Protein AF-A0A420B6L6-F1 (afdb_monomer_lite)

Foldseek 3Di:
DDDDPPPPPPPCDPCNQQVDADDDDDDPPDDDDDDPVVVVVLVVCCVPPVVVPHDSVSSVVSVVVVCCVVCVVVVVVV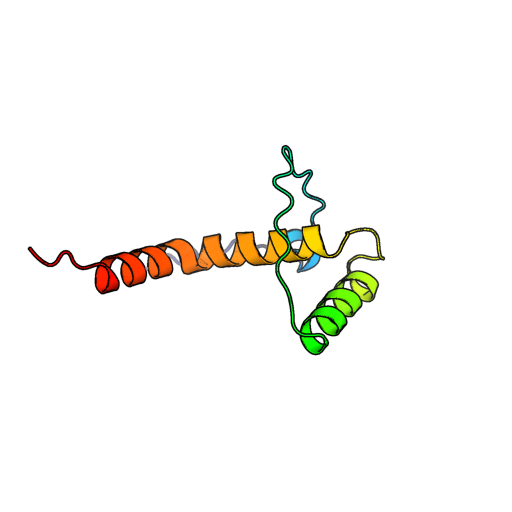VCVVPPDPD

Secondary structure (DSSP, 8-state):
-------------HHHHH-------S---------HHHHHHHHHHHHHHSTT-S-HHHHHHHHHHHHHHHHHHHHHHHHHHHT----

InterPro domains:
  IPR021823 Protein of unknown function DUF3408 [PF11888] (2-81)

Sequence (87 aa):
MEKNNRKQMAKRSYGSQFLKKQTIERRSDKAIYVREEYHERLSRILNIIGNGNIPLYAYLDNILKHHFELFGEDIIKDYDKMNKPLF

Organism: Sphingobacterium detergens (NCBI:txid1145106)

Structure (mmCIF, N/CA/C/O backbone):
data_AF-A0A420B6L6-F1
#
_entry.id   AF-A0A420B6L6-F1
#
loop_
_atom_site.group_PDB
_atom_site.id
_atom_site.type_symbol
_atom_site.label_atom_id
_atom_site.label_alt_id
_atom_site.label_comp_id
_atom_site.label_asym_id
_atom_site.label_entity_id
_atom_site.label_seq_id
_atom_site.pdbx_PDB_ins_code
_atom_site.Cartn_x
_atom_site.Cartn_y
_atom_site.Cartn_z
_atom_site.occupancy
_atom_site.B_iso_or_equiv
_atom_site.auth_seq_id
_atom_site.auth_comp_id
_atom_site.auth_asym_id
_atom_site.auth_atom_id
_atom_site.pdbx_PDB_model_num
ATOM 1 N N . MET A 1 1 ? -22.011 -35.705 4.754 1.00 37.19 1 MET A N 1
ATOM 2 C CA . MET A 1 1 ? -21.471 -35.706 3.376 1.00 37.19 1 MET A CA 1
ATOM 3 C C . MET A 1 1 ? -20.758 -34.387 3.153 1.00 37.19 1 MET A C 1
ATOM 5 O O . MET A 1 1 ? -21.389 -33.373 2.895 1.00 37.19 1 MET A O 1
ATOM 9 N N . GLU A 1 2 ? -19.449 -34.403 3.359 1.00 41.75 2 GLU A N 1
ATOM 10 C CA . GLU A 1 2 ? -18.569 -33.240 3.312 1.00 41.75 2 GLU A CA 1
ATOM 11 C C . GLU A 1 2 ? -18.175 -32.981 1.852 1.00 41.75 2 GLU A C 1
ATOM 13 O O . GLU A 1 2 ? -17.356 -33.696 1.274 1.00 41.75 2 GLU A O 1
ATOM 18 N N . LYS A 1 3 ? -18.828 -32.015 1.196 1.00 41.62 3 LYS A N 1
ATOM 19 C CA . LYS A 1 3 ? -18.491 -31.638 -0.181 1.00 41.62 3 LYS A CA 1
ATOM 20 C C . LYS A 1 3 ? -17.555 -30.436 -0.173 1.00 41.62 3 LYS A C 1
ATOM 22 O O . LYS A 1 3 ? -17.969 -29.283 -0.137 1.00 41.62 3 LYS A O 1
ATOM 27 N N . ASN A 1 4 ? -16.271 -30.783 -0.212 1.00 48.34 4 ASN A N 1
ATOM 28 C CA . ASN A 1 4 ? -15.133 -29.984 -0.649 1.00 48.34 4 ASN A CA 1
ATOM 29 C C . ASN A 1 4 ? -15.494 -28.932 -1.713 1.00 48.34 4 ASN A C 1
ATOM 31 O O . ASN A 1 4 ? -15.600 -29.261 -2.892 1.00 48.34 4 ASN A O 1
ATOM 35 N N . ASN A 1 5 ? -15.549 -27.660 -1.311 1.00 49.06 5 ASN A N 1
ATOM 36 C CA . ASN A 1 5 ? -15.606 -26.512 -2.223 1.00 49.06 5 ASN A CA 1
ATOM 37 C C . ASN A 1 5 ? -14.270 -25.740 -2.281 1.00 49.06 5 ASN A C 1
ATOM 39 O O . ASN A 1 5 ? -14.234 -24.531 -2.474 1.00 49.06 5 ASN A O 1
ATOM 43 N N . ARG A 1 6 ? -13.131 -26.440 -2.156 1.00 46.78 6 ARG A N 1
ATOM 44 C CA . ARG A 1 6 ? -11.782 -25.874 -2.387 1.00 46.78 6 ARG A CA 1
ATOM 45 C C . ARG A 1 6 ? -11.292 -26.108 -3.820 1.00 46.78 6 ARG A C 1
ATOM 47 O O . ARG A 1 6 ? -10.168 -26.554 -4.034 1.00 46.78 6 ARG A O 1
ATOM 54 N N . LYS A 1 7 ? -12.133 -25.859 -4.824 1.00 46.25 7 LYS A N 1
ATOM 55 C CA . LYS A 1 7 ? -11.743 -25.969 -6.241 1.00 46.25 7 LYS A CA 1
ATOM 56 C C . LYS 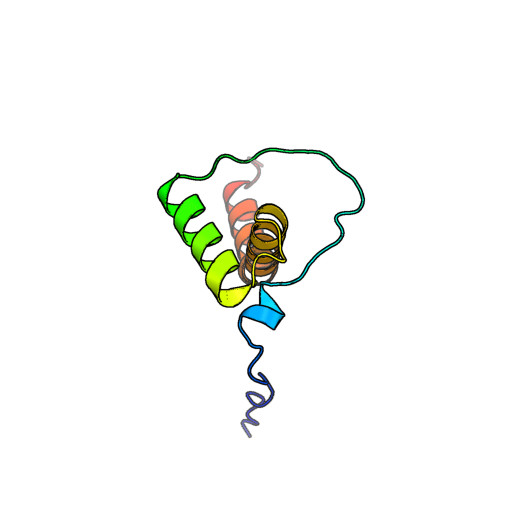A 1 7 ? -12.270 -24.795 -7.060 1.00 46.25 7 LYS A C 1
ATOM 58 O O . LYS A 1 7 ? -13.113 -24.991 -7.922 1.00 46.25 7 LYS A O 1
ATOM 63 N N . GLN A 1 8 ? -11.743 -23.593 -6.801 1.00 48.69 8 GLN A N 1
ATOM 64 C CA . GLN A 1 8 ? -11.523 -22.568 -7.840 1.00 48.69 8 GLN A CA 1
ATOM 65 C C . GLN A 1 8 ? -10.724 -21.339 -7.353 1.00 48.69 8 GLN A C 1
ATOM 67 O O . GLN A 1 8 ? -10.972 -20.215 -7.772 1.00 48.69 8 GLN A O 1
ATOM 72 N N . MET A 1 9 ? -9.674 -21.519 -6.542 1.00 47.88 9 MET A N 1
ATOM 73 C CA . MET A 1 9 ? -8.556 -20.565 -6.609 1.00 47.88 9 MET A CA 1
ATOM 74 C C . MET A 1 9 ? -7.758 -20.907 -7.868 1.00 47.88 9 MET A C 1
ATOM 76 O O . MET A 1 9 ? -6.713 -21.550 -7.815 1.00 47.88 9 MET A O 1
ATOM 80 N N . ALA A 1 10 ? -8.296 -20.533 -9.032 1.00 50.09 10 ALA A N 1
ATOM 81 C CA . ALA A 1 10 ? -7.470 -20.383 -10.219 1.00 50.09 10 ALA A CA 1
ATOM 82 C C . ALA A 1 10 ? -6.269 -19.531 -9.798 1.00 50.09 10 ALA A C 1
ATOM 84 O O . ALA A 1 10 ? -6.463 -18.488 -9.174 1.00 50.09 10 ALA A O 1
ATOM 85 N N . LYS A 1 11 ? -5.058 -20.037 -10.046 1.00 55.47 11 LYS A N 1
ATOM 86 C CA . LYS A 1 11 ? -3.761 -19.433 -9.718 1.00 55.47 11 LYS A CA 1
ATOM 87 C C . LYS A 1 11 ? -3.745 -17.979 -10.216 1.00 55.47 11 LYS A C 1
ATOM 89 O O . LYS A 1 11 ? -3.337 -17.709 -11.342 1.00 55.47 11 LYS A O 1
ATOM 94 N N . ARG A 1 12 ? -4.253 -17.038 -9.417 1.00 60.41 12 ARG A N 1
ATOM 95 C CA . ARG A 1 12 ? -4.157 -15.615 -9.723 1.00 60.41 12 ARG A CA 1
ATOM 96 C C . ARG A 1 12 ? -2.671 -15.318 -9.633 1.00 60.41 12 ARG A C 1
ATOM 98 O O . ARG A 1 12 ? -2.045 -15.556 -8.604 1.00 60.41 12 ARG A O 1
ATOM 105 N N . SER A 1 13 ? -2.070 -14.944 -10.757 1.00 75.69 13 SER A N 1
ATOM 106 C CA . SER A 1 13 ? -0.661 -14.582 -10.764 1.00 75.69 13 SER A CA 1
ATOM 107 C C . SER A 1 13 ? -0.481 -13.368 -9.859 1.00 75.69 13 SER A C 1
ATOM 109 O O . SER A 1 13 ? -1.361 -12.506 -9.794 1.00 75.69 13 SER A O 1
ATOM 111 N N . TYR A 1 14 ? 0.660 -13.279 -9.185 1.00 79.25 14 TYR A N 1
ATOM 112 C CA . TYR A 1 14 ? 1.008 -12.136 -8.344 1.00 79.25 14 TYR A CA 1
ATOM 113 C C . TYR A 1 14 ? 0.719 -10.792 -9.036 1.00 79.25 14 TYR A C 1
ATOM 115 O O . TYR A 1 14 ? 0.085 -9.905 -8.465 1.00 79.25 14 TYR A O 1
ATOM 123 N N . GLY A 1 15 ? 1.087 -10.688 -10.319 1.00 77.81 15 GLY A N 1
ATOM 124 C CA . GLY A 1 15 ? 0.816 -9.502 -11.125 1.00 77.81 15 GLY A CA 1
ATOM 125 C C . GLY A 1 15 ? -0.675 -9.193 -11.269 1.00 77.81 15 GLY A C 1
ATOM 126 O O . GLY A 1 15 ? -1.094 -8.056 -11.085 1.00 77.81 15 GLY A O 1
ATOM 127 N N . SER A 1 16 ? -1.511 -10.209 -11.488 1.00 79.19 16 SER A N 1
ATOM 128 C CA . SER A 1 16 ? -2.963 -10.023 -11.580 1.00 79.19 16 SER A CA 1
ATOM 129 C C . SER A 1 16 ? -3.621 -9.593 -10.266 1.00 79.19 16 SER A C 1
ATOM 131 O O . SER A 1 16 ? -4.754 -9.123 -10.299 1.00 79.19 16 SER A O 1
ATOM 133 N N . GLN A 1 17 ? -2.960 -9.764 -9.118 1.00 79.88 17 GLN A N 1
ATOM 134 C CA . GLN A 1 17 ? -3.501 -9.365 -7.817 1.00 79.88 17 GLN A CA 1
ATOM 135 C C . GLN A 1 17 ? -3.003 -7.986 -7.398 1.00 79.88 17 GLN A C 1
ATOM 137 O O . GLN A 1 17 ? -3.805 -7.167 -6.963 1.00 79.88 17 GLN A O 1
ATOM 142 N N . PHE A 1 18 ? -1.709 -7.721 -7.580 1.00 81.31 18 PHE A N 1
ATOM 143 C CA . PHE A 1 18 ? -1.064 -6.550 -6.989 1.00 81.31 18 PHE A CA 1
ATOM 144 C C . PHE A 1 18 ? -0.507 -5.550 -8.005 1.00 81.31 18 PHE A C 1
ATOM 146 O O . PHE A 1 18 ? -0.240 -4.406 -7.652 1.00 81.31 18 PHE A O 1
ATOM 153 N N . LEU A 1 19 ? -0.347 -5.935 -9.270 1.00 77.62 19 LEU A N 1
ATOM 154 C CA . LEU A 1 19 ? 0.229 -5.090 -10.318 1.00 77.62 19 LEU A CA 1
ATOM 155 C C . LEU A 1 19 ? -0.869 -4.565 -11.249 1.00 77.62 19 LEU A C 1
ATOM 157 O O . LEU A 1 19 ? -0.824 -4.749 -12.464 1.00 77.62 19 LEU A O 1
ATOM 161 N N . LYS A 1 20 ? -1.872 -3.894 -10.673 1.00 79.19 20 LYS A N 1
ATOM 162 C CA . LYS A 1 20 ? -2.920 -3.203 -11.432 1.00 79.19 20 LYS A CA 1
ATOM 163 C C . LYS A 1 20 ? -2.714 -1.700 -11.392 1.00 79.19 20 LYS A C 1
ATOM 165 O O . LYS A 1 20 ? -2.519 -1.117 -10.329 1.00 79.19 20 LYS A O 1
ATOM 170 N N . LYS A 1 21 ? -2.826 -1.063 -12.553 1.00 66.00 21 LYS A N 1
ATOM 171 C CA . LYS A 1 21 ? -2.905 0.392 -12.652 1.00 66.00 21 LYS A CA 1
ATOM 172 C C . LYS A 1 21 ? -4.326 0.805 -12.265 1.00 66.00 21 LYS A C 1
ATOM 174 O O . LYS A 1 21 ? -5.245 0.623 -13.057 1.00 66.00 21 LYS A O 1
ATOM 179 N N . GLN A 1 22 ? -4.519 1.274 -11.035 1.00 63.06 22 GLN A N 1
ATOM 180 C CA . GLN A 1 22 ? -5.784 1.883 -10.627 1.00 63.06 22 GLN A CA 1
ATOM 181 C C . GLN A 1 22 ? -5.734 3.381 -10.917 1.00 63.06 22 GLN A C 1
ATOM 183 O O . GLN A 1 22 ? -4.759 4.060 -10.592 1.00 63.06 22 GLN A O 1
ATOM 188 N N . THR A 1 23 ? -6.776 3.887 -11.569 1.00 56.12 23 THR A N 1
ATOM 189 C CA . THR A 1 23 ? -6.967 5.319 -11.783 1.00 56.12 23 THR A CA 1
ATOM 190 C C . THR A 1 23 ? -7.612 5.868 -10.516 1.00 56.12 23 THR A C 1
ATOM 192 O O . THR A 1 23 ? -8.794 5.640 -10.282 1.00 56.12 23 THR A O 1
ATOM 195 N N . ILE A 1 24 ? -6.830 6.523 -9.656 1.00 58.72 24 ILE A N 1
ATOM 196 C CA . ILE A 1 24 ? -7.361 7.143 -8.437 1.00 58.72 24 ILE A CA 1
ATOM 197 C C . ILE A 1 24 ? -8.122 8.405 -8.852 1.00 58.72 24 ILE A C 1
ATOM 199 O O . ILE A 1 24 ? -7.533 9.451 -9.133 1.00 58.72 24 ILE A O 1
ATOM 203 N N . GLU A 1 25 ? -9.445 8.300 -8.929 1.00 55.81 25 GLU A N 1
ATOM 204 C CA . GLU A 1 25 ? -10.326 9.449 -9.088 1.00 55.81 25 GLU A CA 1
ATOM 205 C C . GLU A 1 25 ? -10.416 10.180 -7.741 1.00 55.81 25 GLU A C 1
ATOM 207 O O . GLU A 1 25 ? -11.050 9.693 -6.812 1.00 55.81 25 GLU A O 1
ATOM 212 N N . ARG A 1 26 ? -9.815 11.378 -7.674 1.00 53.62 26 ARG A N 1
ATOM 213 C CA . ARG A 1 26 ? -9.828 12.367 -6.567 1.00 53.62 26 ARG A CA 1
ATOM 214 C C . ARG A 1 26 ? -8.622 12.292 -5.621 1.00 53.62 26 ARG A C 1
ATOM 216 O O . ARG A 1 26 ? -8.580 11.552 -4.645 1.00 53.62 26 ARG A O 1
ATOM 223 N N . ARG A 1 27 ? -7.650 13.163 -5.909 1.00 56.75 27 ARG A N 1
ATOM 224 C CA . ARG A 1 27 ? -6.486 13.465 -5.072 1.00 56.75 27 ARG A CA 1
ATOM 225 C C . ARG A 1 27 ? -6.907 14.202 -3.800 1.00 56.75 27 ARG A C 1
ATOM 227 O O . ARG A 1 27 ? -7.151 15.404 -3.829 1.00 56.75 27 ARG A O 1
ATOM 234 N N . SER A 1 28 ? -6.926 13.503 -2.673 1.00 56.47 28 SER A N 1
ATOM 235 C CA . SER A 1 28 ? -6.410 14.091 -1.436 1.00 56.47 28 SER A CA 1
ATOM 236 C C . SER A 1 28 ? -5.006 13.520 -1.261 1.00 56.47 28 SER A C 1
ATOM 238 O O . SER A 1 28 ? -4.864 12.402 -0.767 1.00 56.47 28 SER A O 1
ATOM 240 N N . ASP A 1 29 ? -3.990 14.223 -1.763 1.00 59.38 29 ASP A N 1
ATOM 241 C CA . ASP A 1 29 ? -2.598 13.757 -1.773 1.00 59.38 29 ASP A CA 1
ATOM 242 C C . ASP A 1 29 ? -2.060 13.674 -0.333 1.00 59.38 29 ASP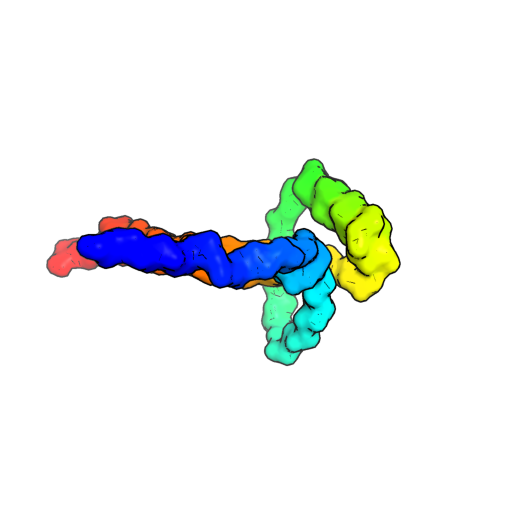 A C 1
ATOM 244 O O . ASP A 1 29 ? -1.454 14.606 0.190 1.00 59.38 29 ASP A O 1
ATOM 248 N N . LYS A 1 30 ? -2.329 12.556 0.350 1.00 66.81 30 LYS A N 1
ATOM 249 C CA . LYS A 1 30 ? -1.762 12.242 1.663 1.00 66.81 30 LYS A CA 1
ATOM 250 C C . LYS A 1 30 ? -0.491 11.430 1.452 1.00 66.81 30 LYS A C 1
ATOM 252 O O . LYS A 1 30 ? -0.543 10.312 0.944 1.00 66.81 30 LYS A O 1
ATOM 257 N N . ALA A 1 31 ? 0.648 11.993 1.842 1.00 75.38 31 ALA A N 1
ATOM 258 C CA . ALA A 1 31 ? 1.922 11.288 1.820 1.00 75.38 31 ALA A CA 1
ATOM 259 C C . ALA A 1 31 ? 2.072 10.424 3.081 1.00 75.38 31 ALA A C 1
ATOM 261 O O . ALA A 1 31 ? 1.832 10.893 4.193 1.00 75.38 31 ALA A O 1
ATOM 262 N N . ILE A 1 32 ? 2.493 9.171 2.905 1.00 79.12 32 ILE A N 1
ATOM 263 C CA . ILE A 1 32 ? 2.876 8.275 4.000 1.00 79.12 32 ILE A CA 1
ATOM 264 C C . ILE A 1 32 ? 4.362 7.975 3.841 1.00 79.12 32 ILE A C 1
ATOM 266 O O . ILE A 1 32 ? 4.808 7.577 2.765 1.00 79.12 32 ILE A O 1
ATOM 270 N N . TYR A 1 33 ? 5.127 8.163 4.913 1.00 86.12 33 TYR A N 1
ATOM 271 C CA . TYR A 1 33 ? 6.541 7.808 4.932 1.00 86.12 33 TYR A CA 1
ATOM 272 C C . TYR A 1 33 ? 6.706 6.299 5.091 1.00 86.12 33 TYR A C 1
ATOM 274 O O . TYR A 1 33 ? 6.082 5.671 5.945 1.00 86.12 33 TYR A O 1
ATOM 282 N N . VAL A 1 34 ? 7.584 5.726 4.276 1.00 87.00 34 VAL A N 1
ATOM 283 C CA . VAL A 1 34 ? 7.946 4.310 4.307 1.00 87.00 34 VAL A CA 1
ATOM 284 C C . VAL A 1 34 ? 9.450 4.221 4.553 1.00 87.00 34 VAL A C 1
ATOM 286 O O . VAL A 1 34 ? 10.203 5.066 4.072 1.00 87.00 34 VAL A O 1
ATOM 289 N N . ARG A 1 35 ? 9.897 3.216 5.318 1.00 92.12 35 ARG A N 1
ATOM 290 C CA . ARG A 1 35 ? 11.334 2.986 5.537 1.00 92.12 35 ARG A CA 1
ATOM 291 C C . ARG A 1 35 ? 12.036 2.732 4.203 1.00 92.12 35 ARG A C 1
ATOM 293 O O . ARG A 1 35 ? 11.476 2.073 3.328 1.00 92.12 35 ARG A O 1
ATOM 300 N N . GLU A 1 36 ? 13.277 3.193 4.094 1.00 91.62 36 GLU A N 1
ATOM 301 C CA . GLU A 1 36 ? 14.105 3.050 2.891 1.00 91.62 36 GLU A CA 1
ATOM 302 C C . GLU A 1 36 ? 14.201 1.591 2.421 1.00 91.62 36 GLU A C 1
ATOM 304 O O . GLU A 1 36 ? 13.899 1.293 1.268 1.00 91.62 36 GLU A O 1
ATOM 309 N N . GLU A 1 37 ? 14.448 0.656 3.342 1.00 94.56 37 GLU A N 1
ATOM 310 C CA . GLU A 1 37 ? 14.510 -0.785 3.051 1.00 94.56 37 GLU A CA 1
ATOM 311 C C . GLU A 1 37 ? 13.239 -1.337 2.376 1.00 94.56 37 GLU A C 1
ATOM 313 O O . GLU A 1 37 ? 13.300 -2.213 1.509 1.00 94.56 37 GLU A O 1
ATOM 318 N N . TYR A 1 38 ? 12.061 -0.830 2.753 1.00 92.50 38 TYR A N 1
ATOM 319 C CA . TYR A 1 38 ? 10.795 -1.254 2.162 1.00 92.50 38 TYR A CA 1
ATOM 320 C C . TYR A 1 38 ? 10.582 -0.577 0.818 1.00 92.50 38 TYR A C 1
ATOM 322 O O . TYR A 1 38 ? 10.148 -1.230 -0.128 1.00 92.50 38 TYR A O 1
ATOM 330 N N . HIS A 1 39 ? 10.935 0.701 0.709 1.00 91.62 39 HIS A N 1
ATOM 331 C CA . HIS A 1 39 ? 10.876 1.427 -0.550 1.00 91.62 39 HIS A CA 1
ATOM 332 C C . HIS A 1 39 ? 11.729 0.744 -1.632 1.00 91.62 39 HIS A C 1
ATOM 334 O O . HIS A 1 39 ? 11.244 0.504 -2.741 1.00 91.62 39 HIS A O 1
ATOM 340 N N . GLU A 1 40 ? 12.965 0.362 -1.309 1.00 93.06 40 GLU A N 1
ATOM 341 C CA . GLU A 1 40 ? 13.858 -0.362 -2.219 1.00 93.06 40 GLU A CA 1
ATOM 342 C C . GLU A 1 40 ? 13.274 -1.709 -2.650 1.00 93.06 40 GLU A C 1
ATOM 344 O O . GLU A 1 40 ? 13.240 -2.031 -3.842 1.00 93.06 40 GLU A O 1
ATOM 349 N N . ARG A 1 41 ? 12.757 -2.491 -1.694 1.00 93.31 41 ARG A N 1
ATOM 350 C CA . ARG A 1 41 ? 12.132 -3.791 -1.977 1.00 93.31 41 ARG A CA 1
ATOM 351 C C . ARG A 1 41 ? 10.930 -3.654 -2.906 1.00 93.31 41 ARG A C 1
ATOM 353 O O . ARG A 1 41 ? 10.850 -4.376 -3.900 1.00 93.31 41 ARG A O 1
ATOM 360 N N . LEU A 1 42 ? 10.020 -2.723 -2.616 1.00 92.06 42 LEU A N 1
ATOM 361 C CA . LEU A 1 42 ? 8.834 -2.479 -3.440 1.00 92.06 42 LEU A CA 1
ATOM 362 C C . LEU A 1 42 ? 9.226 -2.000 -4.847 1.00 92.06 42 LEU A C 1
ATOM 364 O O . LEU A 1 42 ? 8.680 -2.479 -5.841 1.00 92.06 42 LEU A O 1
ATOM 368 N N . SER A 1 43 ? 10.226 -1.122 -4.942 1.00 90.19 43 SER A N 1
ATOM 369 C CA . SER A 1 43 ? 10.749 -0.627 -6.221 1.00 90.19 43 SER A CA 1
ATOM 370 C C . SER A 1 43 ? 11.358 -1.754 -7.059 1.00 90.19 43 SER A C 1
ATOM 372 O O . SER A 1 43 ? 11.088 -1.865 -8.255 1.00 90.19 43 SER A O 1
ATOM 374 N N . ARG A 1 44 ? 12.124 -2.659 -6.435 1.00 91.81 44 ARG A N 1
ATOM 375 C CA . ARG A 1 44 ? 12.709 -3.821 -7.117 1.00 91.81 44 ARG A CA 1
ATOM 376 C C . ARG A 1 44 ? 11.638 -4.761 -7.669 1.00 91.81 44 ARG A C 1
ATOM 378 O O . ARG A 1 44 ? 11.781 -5.245 -8.790 1.00 91.81 44 ARG A O 1
ATOM 385 N N . ILE A 1 45 ? 10.558 -4.989 -6.921 1.00 90.69 45 ILE A N 1
ATOM 386 C CA . ILE A 1 45 ? 9.414 -5.789 -7.385 1.00 90.69 45 ILE A CA 1
ATOM 387 C C . ILE A 1 45 ? 8.792 -5.159 -8.635 1.00 90.69 45 ILE A C 1
ATOM 389 O O . ILE A 1 45 ? 8.544 -5.860 -9.617 1.00 90.69 45 ILE A O 1
ATOM 393 N N . LEU A 1 46 ? 8.573 -3.843 -8.630 1.00 88.69 46 LEU A N 1
ATOM 394 C CA . LEU A 1 46 ? 7.977 -3.145 -9.771 1.00 88.69 46 LEU A CA 1
ATOM 395 C C . LEU A 1 46 ? 8.863 -3.164 -11.009 1.00 88.69 46 LEU A C 1
ATOM 397 O O . LEU A 1 46 ? 8.358 -3.332 -12.118 1.00 88.69 46 LEU A O 1
ATOM 401 N N . ASN A 1 47 ? 10.174 -3.044 -10.828 1.00 86.19 47 ASN A N 1
ATOM 402 C CA . ASN A 1 47 ? 11.114 -3.088 -11.939 1.00 86.19 47 ASN A CA 1
ATOM 403 C C . ASN A 1 47 ? 11.188 -4.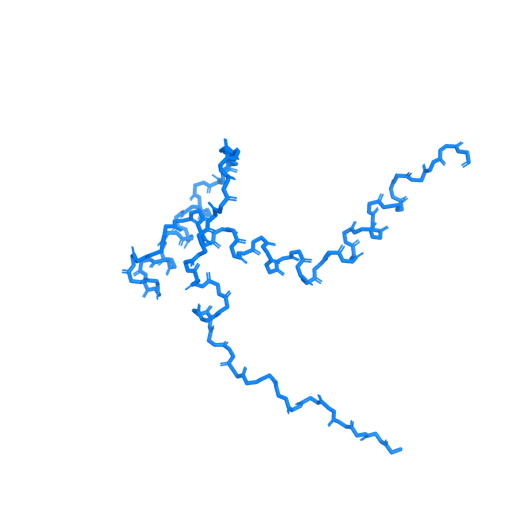484 -12.568 1.00 86.19 47 ASN A C 1
ATOM 405 O O . ASN A 1 47 ? 11.187 -4.599 -13.789 1.00 86.19 47 ASN A O 1
ATOM 409 N N . ILE A 1 48 ? 11.212 -5.541 -11.750 1.00 87.25 48 ILE A N 1
ATOM 410 C CA . ILE A 1 48 ? 11.374 -6.919 -12.240 1.00 87.25 48 ILE A CA 1
ATOM 411 C C . ILE A 1 48 ? 10.058 -7.498 -12.772 1.00 87.25 48 ILE A C 1
ATOM 413 O O . ILE A 1 48 ? 10.063 -8.193 -13.782 1.00 87.25 48 ILE A O 1
ATOM 417 N N . ILE A 1 49 ? 8.938 -7.255 -12.084 1.00 85.19 49 ILE A N 1
ATOM 418 C CA . ILE A 1 49 ? 7.650 -7.908 -12.380 1.00 85.19 49 ILE A CA 1
ATOM 419 C C . ILE A 1 49 ? 6.666 -6.943 -13.052 1.00 85.19 49 ILE A C 1
ATOM 421 O O . ILE A 1 49 ? 5.863 -7.349 -13.889 1.00 85.19 49 ILE A O 1
ATOM 425 N N . GLY A 1 50 ? 6.703 -5.661 -12.684 1.00 76.00 50 GLY A N 1
ATOM 426 C CA . GLY A 1 50 ? 5.820 -4.628 -13.236 1.00 76.00 50 GLY A CA 1
ATOM 427 C C . GLY A 1 50 ? 6.322 -3.996 -14.535 1.00 76.00 50 GLY A C 1
ATOM 428 O O . GLY A 1 50 ? 5.630 -3.135 -15.084 1.00 76.00 50 GLY A O 1
ATOM 429 N N . ASN A 1 51 ? 7.509 -4.385 -15.017 1.00 79.31 51 ASN A N 1
ATOM 430 C CA . ASN A 1 51 ? 8.197 -3.800 -16.174 1.00 79.31 51 ASN A CA 1
ATOM 431 C C . ASN A 1 51 ? 8.244 -2.258 -16.137 1.00 79.31 51 ASN A C 1
ATOM 433 O O . ASN A 1 51 ? 8.138 -1.611 -17.176 1.00 79.31 51 ASN A O 1
ATOM 437 N N . GLY A 1 52 ? 8.312 -1.655 -14.943 1.00 71.00 52 GLY A N 1
ATOM 438 C CA . GLY A 1 52 ? 8.325 -0.196 -14.766 1.00 71.00 52 GLY A CA 1
ATOM 439 C C . GLY A 1 52 ? 7.027 0.535 -15.152 1.00 71.00 52 GLY A C 1
ATOM 440 O O . GLY A 1 52 ? 6.970 1.759 -15.090 1.00 71.00 52 GLY A O 1
ATOM 441 N N . ASN A 1 53 ? 5.960 -0.181 -15.518 1.00 79.25 53 ASN A N 1
ATOM 442 C CA . ASN A 1 53 ? 4.724 0.421 -16.036 1.00 79.25 53 ASN A CA 1
ATOM 443 C C . ASN A 1 53 ? 3.740 0.860 -14.943 1.00 79.25 53 ASN A C 1
ATOM 445 O O . ASN A 1 53 ? 2.679 1.423 -15.239 1.00 79.25 53 ASN A O 1
ATOM 449 N N . ILE A 1 54 ? 4.063 0.571 -13.683 1.00 83.62 54 ILE A N 1
ATOM 450 C CA . ILE A 1 54 ? 3.195 0.816 -12.536 1.00 83.62 54 ILE A CA 1
ATOM 451 C C . ILE A 1 54 ? 3.952 1.691 -11.543 1.00 83.62 54 ILE A C 1
ATOM 453 O O . ILE A 1 54 ? 5.018 1.290 -11.072 1.00 83.62 54 ILE A O 1
ATOM 457 N N . PRO A 1 55 ? 3.418 2.876 -11.209 1.00 85.06 55 PRO A N 1
ATOM 458 C CA . PRO A 1 55 ? 4.049 3.736 -10.229 1.00 85.06 55 PRO A CA 1
ATOM 459 C C . PRO A 1 55 ? 3.938 3.126 -8.828 1.00 85.06 55 PRO A C 1
ATOM 461 O O . PRO A 1 55 ? 2.957 2.455 -8.500 1.00 85.06 55 PRO A O 1
ATOM 464 N N . LEU A 1 56 ? 4.928 3.411 -7.979 1.00 86.62 56 LEU A N 1
ATOM 465 C CA . LEU A 1 56 ? 5.034 2.838 -6.636 1.00 86.62 56 LEU A CA 1
ATOM 466 C C . LEU A 1 56 ? 3.779 3.046 -5.780 1.00 86.62 56 LEU A C 1
ATOM 468 O O . LEU A 1 56 ? 3.346 2.120 -5.098 1.00 86.62 56 LEU A O 1
ATOM 472 N N . TYR A 1 57 ? 3.152 4.222 -5.870 1.00 85.12 57 TYR A N 1
ATOM 473 C CA . TYR A 1 57 ? 1.924 4.511 -5.127 1.00 85.12 57 TYR A CA 1
ATOM 474 C C . TYR A 1 57 ? 0.771 3.573 -5.514 1.00 85.12 57 TYR A C 1
ATOM 476 O O . TYR A 1 57 ? 0.030 3.139 -4.642 1.00 85.12 57 TYR A O 1
ATOM 484 N N . ALA A 1 58 ? 0.628 3.222 -6.798 1.00 86.00 58 ALA A N 1
ATOM 485 C CA . ALA A 1 58 ? -0.459 2.361 -7.264 1.00 86.00 58 ALA A CA 1
ATOM 486 C C . ALA A 1 58 ? -0.254 0.924 -6.780 1.00 86.00 58 ALA A C 1
ATOM 488 O O . ALA A 1 58 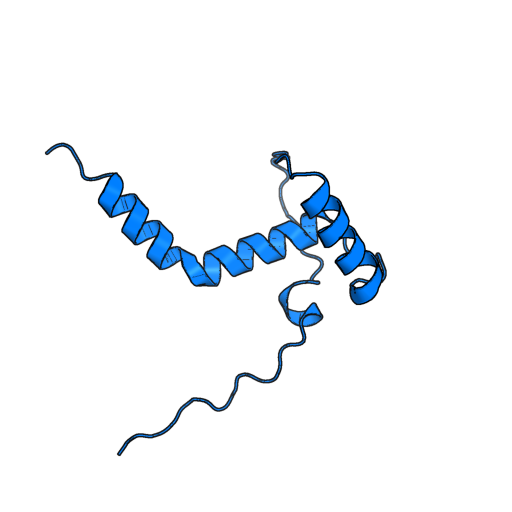? -1.205 0.214 -6.464 1.00 86.00 58 ALA A O 1
ATOM 489 N N . TYR A 1 59 ? 1.004 0.501 -6.688 1.00 89.44 59 TYR A N 1
ATOM 490 C CA . TYR A 1 59 ? 1.343 -0.785 -6.106 1.00 89.44 59 TYR A CA 1
ATOM 491 C C . TYR A 1 59 ? 1.074 -0.821 -4.598 1.00 89.44 59 TYR A C 1
ATOM 493 O O . TYR A 1 59 ? 0.463 -1.774 -4.116 1.00 89.44 59 TYR A O 1
ATOM 501 N N . LEU A 1 60 ? 1.450 0.234 -3.868 1.00 89.06 60 LEU A N 1
ATOM 502 C CA . LEU A 1 60 ? 1.152 0.354 -2.442 1.00 89.06 60 LEU A CA 1
ATOM 503 C C . LEU A 1 60 ? -0.360 0.369 -2.176 1.00 89.06 60 LEU A C 1
ATOM 505 O O . LEU A 1 60 ? -0.821 -0.331 -1.279 1.00 89.06 60 LEU A O 1
ATOM 509 N N . ASP A 1 61 ? -1.133 1.085 -2.992 1.00 88.06 61 ASP A N 1
ATOM 510 C CA . ASP A 1 61 ? -2.597 1.105 -2.919 1.00 88.06 61 ASP A CA 1
ATOM 511 C C . ASP A 1 61 ? -3.200 -0.300 -3.094 1.00 88.06 61 ASP A C 1
ATOM 513 O O . ASP A 1 61 ? -4.032 -0.730 -2.297 1.00 88.06 61 ASP A O 1
ATOM 517 N N . ASN A 1 62 ? -2.702 -1.086 -4.057 1.00 89.88 62 ASN A N 1
ATOM 518 C CA . ASN A 1 62 ? -3.140 -2.475 -4.235 1.00 89.88 62 ASN A CA 1
ATOM 519 C C . ASN A 1 62 ? -2.796 -3.367 -3.028 1.00 89.88 62 ASN A C 1
ATOM 521 O O . ASN A 1 62 ? -3.590 -4.241 -2.674 1.00 89.88 62 ASN A O 1
ATOM 525 N N . ILE A 1 63 ? -1.631 -3.168 -2.397 1.00 91.88 63 ILE A N 1
ATOM 526 C CA . ILE A 1 63 ? -1.257 -3.889 -1.169 1.00 91.88 63 ILE A CA 1
ATOM 527 C C . ILE A 1 63 ? -2.223 -3.531 -0.039 1.00 91.88 63 ILE A C 1
ATOM 529 O O . ILE A 1 63 ? -2.736 -4.432 0.621 1.00 91.88 63 ILE A O 1
ATOM 533 N N . LEU A 1 64 ? -2.489 -2.238 0.167 1.00 91.69 64 LEU A N 1
ATOM 534 C CA . LEU A 1 64 ? -3.397 -1.757 1.207 1.00 91.69 64 LEU A CA 1
ATOM 535 C C . LEU A 1 64 ? -4.814 -2.280 0.991 1.00 91.69 64 LEU A C 1
ATOM 537 O O . LEU A 1 64 ? -5.409 -2.829 1.913 1.00 91.69 64 LEU A O 1
ATOM 541 N N . LYS A 1 65 ? -5.328 -2.194 -0.239 1.00 90.81 65 LYS A N 1
ATOM 542 C CA . LYS A 1 65 ? -6.630 -2.753 -0.599 1.00 90.81 65 LYS A CA 1
ATOM 543 C C . LYS A 1 65 ? -6.716 -4.233 -0.246 1.00 90.81 65 LYS A C 1
ATOM 545 O O . LYS A 1 65 ? -7.657 -4.643 0.422 1.00 90.81 65 LYS A O 1
ATOM 550 N N . HIS A 1 66 ? -5.724 -5.025 -0.648 1.00 91.81 66 HIS A N 1
ATOM 551 C CA . HIS A 1 66 ? -5.719 -6.452 -0.345 1.00 91.81 66 HIS A CA 1
ATOM 552 C C . HIS A 1 66 ? -5.610 -6.735 1.158 1.00 91.81 66 HIS A C 1
ATOM 554 O O . HIS A 1 66 ? -6.257 -7.646 1.668 1.00 91.81 66 HIS A O 1
ATOM 560 N N . HIS A 1 67 ? -4.812 -5.946 1.878 1.00 94.38 67 HIS A N 1
ATOM 561 C CA . HIS A 1 67 ? -4.711 -6.035 3.327 1.00 94.38 67 HIS A CA 1
ATOM 562 C C . HIS A 1 67 ? -6.068 -5.772 3.994 1.00 94.38 67 HIS A C 1
ATOM 564 O O . HIS A 1 67 ? -6.501 -6.573 4.816 1.00 94.38 67 HIS A O 1
ATOM 570 N N . PHE A 1 68 ? -6.785 -4.719 3.597 1.00 93.31 68 PHE A N 1
ATOM 571 C CA . PHE A 1 68 ? -8.113 -4.429 4.140 1.00 93.31 68 PHE A CA 1
ATOM 572 C C . PHE A 1 68 ? -9.175 -5.450 3.715 1.00 93.31 68 PHE A C 1
ATOM 574 O O . PHE A 1 68 ? -10.062 -5.752 4.504 1.00 93.31 68 PHE A O 1
ATOM 581 N N . GLU A 1 69 ? -9.081 -6.033 2.518 1.00 93.12 69 GLU A N 1
ATOM 582 C CA . GLU A 1 69 ? -9.958 -7.139 2.104 1.00 93.12 69 GLU A CA 1
ATOM 583 C C . GLU A 1 69 ? -9.761 -8.392 2.974 1.00 93.12 69 GLU A C 1
ATOM 585 O O . GLU A 1 69 ? -10.731 -9.082 3.273 1.00 93.12 69 GLU A O 1
ATOM 590 N N . LEU A 1 70 ? -8.522 -8.697 3.376 1.00 93.75 70 LEU A N 1
ATOM 591 C CA . LEU A 1 70 ? -8.213 -9.879 4.188 1.00 93.75 70 LEU A CA 1
ATOM 592 C C . LEU A 1 70 ? -8.451 -9.675 5.685 1.00 93.75 70 LEU A C 1
ATOM 594 O 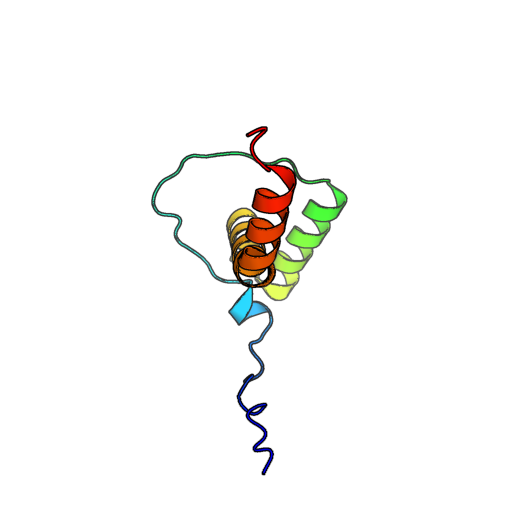O . LEU A 1 70 ? -8.899 -10.600 6.354 1.00 93.75 70 LEU A O 1
ATOM 598 N N . PHE A 1 71 ? -8.117 -8.497 6.207 1.00 95.06 71 PHE A N 1
ATOM 599 C CA . PHE A 1 71 ? -8.068 -8.237 7.648 1.00 95.06 71 PHE A CA 1
ATOM 600 C C . PHE A 1 71 ? -9.105 -7.215 8.114 1.00 95.06 71 PHE A C 1
ATOM 602 O O . PHE A 1 71 ? -9.175 -6.932 9.303 1.00 95.06 71 PHE A O 1
ATOM 609 N N . GLY A 1 72 ? -9.916 -6.649 7.217 1.00 92.44 72 GLY A N 1
ATOM 610 C CA . GLY A 1 72 ? -10.845 -5.566 7.547 1.00 92.44 72 GLY A CA 1
ATOM 611 C C . GLY A 1 72 ? -11.820 -5.918 8.668 1.00 92.44 72 GLY A C 1
ATOM 612 O O . GLY A 1 72 ? -12.011 -5.115 9.576 1.00 92.44 72 GLY A O 1
ATOM 613 N N . GLU A 1 73 ? -12.387 -7.127 8.656 1.00 92.75 73 GLU A N 1
ATOM 614 C CA . GLU A 1 73 ? -13.290 -7.570 9.725 1.00 92.75 73 GLU A CA 1
ATOM 615 C C . GLU A 1 73 ? -12.592 -7.668 11.081 1.00 92.75 73 GLU A C 1
ATOM 617 O O . GLU A 1 73 ? -13.159 -7.267 12.094 1.00 92.75 73 GLU A O 1
ATOM 622 N N . ASP A 1 74 ? -11.372 -8.199 11.111 1.00 94.38 74 ASP A N 1
ATOM 623 C CA . ASP A 1 74 ? -10.616 -8.366 12.352 1.00 94.38 74 ASP A CA 1
ATOM 624 C C . ASP A 1 74 ? -10.132 -7.015 12.882 1.00 94.38 74 ASP A C 1
ATOM 626 O O . ASP A 1 74 ? -10.253 -6.750 14.075 1.00 94.38 74 ASP A O 1
ATOM 630 N N . ILE A 1 75 ? -9.705 -6.117 11.988 1.00 92.38 75 ILE A N 1
ATOM 631 C CA . ILE A 1 75 ? -9.382 -4.725 12.319 1.00 92.38 75 ILE A CA 1
ATOM 632 C C . ILE A 1 75 ? -10.588 -4.039 12.971 1.00 92.38 75 ILE A C 1
ATOM 634 O O . ILE A 1 75 ? -10.419 -3.392 14.000 1.00 92.38 75 ILE A O 1
ATOM 638 N N . ILE A 1 76 ? -11.796 -4.185 12.412 1.00 92.38 76 ILE A N 1
ATOM 639 C CA . ILE A 1 76 ? -13.019 -3.595 12.983 1.00 92.38 76 ILE A CA 1
ATOM 640 C C . ILE A 1 76 ? -13.323 -4.206 14.355 1.00 92.38 76 ILE A C 1
ATOM 642 O O . ILE A 1 76 ? -13.531 -3.469 15.316 1.00 92.38 76 ILE A O 1
ATOM 646 N N . LYS A 1 77 ? -13.287 -5.540 14.481 1.00 91.75 77 LYS A N 1
ATOM 647 C CA . LYS A 1 77 ? -13.529 -6.229 15.761 1.00 91.75 77 LYS A CA 1
ATOM 648 C C . LYS A 1 77 ? -12.563 -5.764 16.851 1.00 91.75 77 LYS A C 1
ATOM 650 O O . LYS A 1 77 ? -12.989 -5.504 17.977 1.00 91.75 77 LYS A O 1
ATOM 655 N N . ASP A 1 78 ? -11.275 -5.664 16.533 1.00 91.56 78 ASP A N 1
ATOM 656 C CA . ASP A 1 78 ? -10.254 -5.219 17.480 1.00 91.56 78 ASP A CA 1
ATOM 657 C C . ASP A 1 78 ? -10.407 -3.732 17.814 1.00 91.56 78 ASP A C 1
ATOM 659 O O . ASP A 1 78 ? -10.313 -3.356 18.986 1.00 91.56 78 ASP A O 1
ATOM 663 N N . TYR A 1 79 ? -10.713 -2.897 16.818 1.00 88.31 79 TYR A N 1
ATOM 664 C CA . TYR A 1 79 ? -10.989 -1.477 17.015 1.00 88.31 79 TYR A CA 1
ATOM 665 C C . TYR A 1 79 ? -12.171 -1.262 17.967 1.00 88.31 79 TYR A C 1
ATOM 667 O O . TYR A 1 79 ? -12.041 -0.517 18.937 1.00 88.31 79 TYR A O 1
ATOM 675 N N . ASP A 1 80 ? -13.292 -1.951 17.758 1.00 86.81 80 ASP A N 1
ATOM 676 C CA . ASP A 1 80 ? -14.487 -1.833 18.604 1.00 86.81 80 ASP A CA 1
ATOM 677 C C . ASP A 1 80 ? -14.238 -2.363 20.023 1.00 86.81 80 ASP A C 1
ATOM 679 O O . ASP A 1 80 ? -14.702 -1.794 21.014 1.00 86.81 80 ASP A O 1
ATOM 683 N N . LYS A 1 81 ? -13.449 -3.436 20.152 1.00 84.06 81 LYS A N 1
ATOM 684 C CA . LYS A 1 81 ? -13.058 -3.997 21.451 1.00 84.06 81 LYS A CA 1
ATOM 685 C C . LYS A 1 81 ? -12.182 -3.039 22.260 1.00 84.06 81 LYS A C 1
ATOM 687 O O . LYS A 1 81 ? -12.285 -3.031 23.488 1.00 84.06 81 LYS A O 1
ATOM 692 N N . MET A 1 82 ? -11.309 -2.278 21.601 1.00 78.94 82 MET A N 1
ATOM 693 C CA . MET A 1 82 ? -10.440 -1.291 22.250 1.00 78.94 82 MET A CA 1
ATOM 694 C C . MET A 1 82 ? -11.149 0.044 22.495 1.00 78.94 82 MET A C 1
ATOM 696 O O . MET A 1 82 ? -10.847 0.709 23.480 1.00 78.94 82 MET A O 1
ATOM 700 N N . ASN A 1 83 ? -12.132 0.398 21.666 1.00 73.75 83 ASN A N 1
ATOM 701 C CA . ASN A 1 83 ? -12.969 1.588 21.834 1.00 73.75 83 ASN A CA 1
ATOM 702 C C . ASN A 1 83 ? -14.207 1.345 22.699 1.00 73.75 83 ASN A C 1
ATOM 704 O O . ASN A 1 83 ? -15.189 2.079 22.568 1.00 73.75 83 ASN A O 1
ATOM 708 N N . LYS A 1 84 ? -14.185 0.336 23.583 1.00 65.38 84 LYS A N 1
ATOM 709 C CA . LYS A 1 84 ? -15.309 0.088 24.490 1.00 65.38 84 LYS A CA 1
ATOM 710 C C . LYS A 1 84 ? -15.704 1.396 25.184 1.00 65.38 84 LYS A C 1
ATOM 712 O O . LYS A 1 84 ? -14.849 2.004 25.836 1.00 65.38 84 LYS A O 1
ATOM 717 N N . PRO A 1 85 ? -16.966 1.835 25.038 1.00 60.44 85 PRO A N 1
ATOM 718 C CA . PRO A 1 85 ? -17.416 3.051 25.677 1.00 60.44 85 PRO A CA 1
ATOM 719 C C . PRO A 1 85 ? -17.291 2.889 27.191 1.00 60.44 85 PRO A C 1
ATOM 721 O O . PRO A 1 85 ? -17.479 1.806 27.745 1.00 60.44 85 PRO A O 1
ATOM 724 N N . LEU A 1 86 ? -16.955 3.993 27.852 1.00 57.69 86 LEU A N 1
ATOM 725 C CA . LEU A 1 86 ? -16.856 4.111 29.309 1.00 57.69 86 LEU A CA 1
ATOM 726 C C . LEU A 1 86 ? -18.213 3.937 30.031 1.00 57.69 86 LEU A C 1
ATOM 728 O O . LEU A 1 86 ? -18.262 4.106 31.248 1.00 57.69 86 LEU A O 1
ATOM 732 N N . PHE A 1 87 ? -19.285 3.604 29.302 1.00 56.22 87 PHE A N 1
ATOM 733 C CA . PHE A 1 87 ? -20.660 3.463 29.775 1.00 56.22 87 PHE A CA 1
ATOM 734 C C . PHE A 1 87 ? -21.319 2.232 29.152 1.00 56.22 87 PHE A C 1
ATOM 736 O O . PHE A 1 87 ? -21.217 2.087 27.910 1.00 56.22 87 PHE A O 1
#

pLDDT: mean 77.11, std 16.47, range [37.19, 95.06]

Radius of gyration: 17.85 Å; chains: 1; bounding box: 36×50×46 Å